Protein AF-A0A235FA80-F1 (afdb_monomer_lite)

pLDDT: mean 77.36, std 18.52, range [36.66, 93.94]

Organism: NCBI:txid2021314

Foldseek 3Di:
DPPPVVVVVVVVVVVVVVCVQLVVLVVCVVLLVLQLVLDDPVVNVQFPDSSSWDKDKDAAQDFDWAQAPVVRDTDTRHRFTWIWTWTDGPPFIKIWIARPVPRDTPHIDTPD

Sequence (112 aa):
MRKIQLIITLLIPVLILSYIWFGDSIIYSKEIKIAYDYVHPRSQKTIKNWKLAQVTSYTPTGDTEIKNNKTDKYVNVQGKELVIVSFKTHDEEITVFIDKNTNEVLGNGMKK

Structure (mmCIF, N/CA/C/O backbone):
data_AF-A0A235FA80-F1
#
_entry.id   AF-A0A235FA80-F1
#
loop_
_atom_site.group_PDB
_atom_site.id
_atom_site.type_symbol
_atom_site.label_atom_id
_atom_site.label_alt_id
_atom_site.label_comp_id
_atom_site.label_asym_id
_atom_site.label_entity_id
_atom_site.label_seq_id
_atom_site.pdbx_PDB_ins_code
_atom_site.Cartn_x
_atom_site.Cartn_y
_atom_site.Cartn_z
_atom_site.occupancy
_atom_site.B_iso_or_equiv
_atom_site.auth_seq_id
_atom_site.auth_comp_id
_atom_site.auth_asym_id
_atom_site.auth_atom_id
_atom_site.pdbx_PDB_model_num
ATOM 1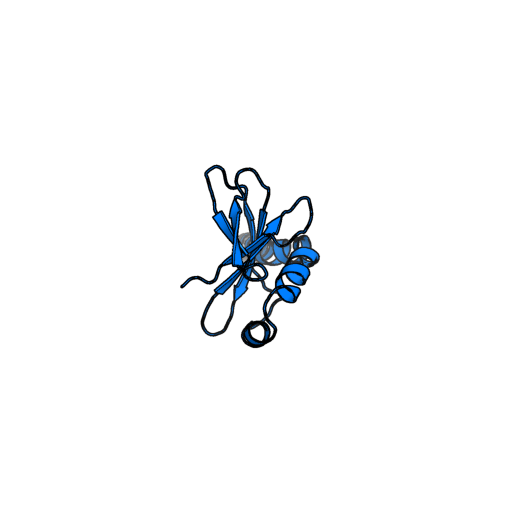 N N . MET A 1 1 ? 45.435 7.740 26.653 1.00 50.12 1 MET A N 1
ATOM 2 C CA . MET A 1 1 ? 44.362 6.827 26.189 1.00 50.12 1 MET A CA 1
ATOM 3 C C . MET A 1 1 ? 43.081 7.617 25.866 1.00 50.12 1 MET A C 1
ATOM 5 O O . MET A 1 1 ? 42.115 7.523 26.600 1.00 50.12 1 MET A O 1
ATOM 9 N N . ARG A 1 2 ? 43.067 8.454 24.811 1.00 51.75 2 ARG A N 1
ATOM 10 C CA . ARG A 1 2 ? 41.940 9.378 24.496 1.00 51.75 2 ARG A CA 1
ATOM 11 C C . ARG A 1 2 ? 41.275 9.158 23.126 1.00 51.75 2 ARG A C 1
ATOM 13 O O . ARG A 1 2 ? 40.323 9.849 22.799 1.00 51.75 2 ARG A O 1
ATOM 20 N N . LYS A 1 3 ? 41.763 8.210 22.315 1.00 47.69 3 LYS A N 1
ATOM 21 C CA . LYS A 1 3 ? 41.291 8.012 20.929 1.00 47.69 3 LYS A CA 1
ATOM 22 C C . LYS A 1 3 ? 40.163 6.976 20.7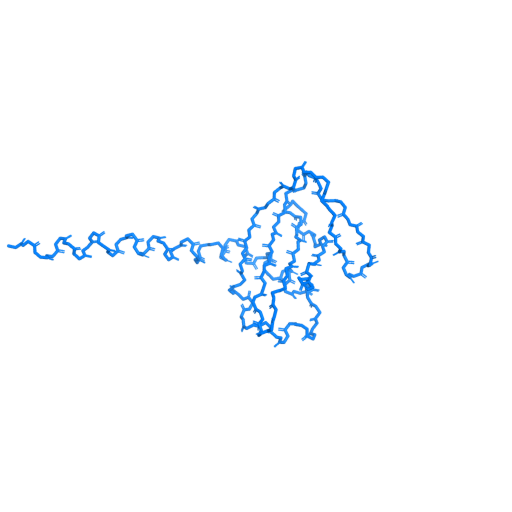82 1.00 47.69 3 LYS A C 1
ATOM 24 O O . LYS A 1 3 ? 39.449 7.009 19.793 1.00 47.69 3 LYS A O 1
ATOM 29 N N . ILE A 1 4 ? 39.970 6.095 21.769 1.00 51.34 4 ILE A N 1
ATOM 30 C CA . ILE A 1 4 ? 38.995 4.986 21.692 1.00 51.34 4 ILE A CA 1
ATOM 31 C C . ILE A 1 4 ? 37.572 5.448 22.059 1.00 51.34 4 ILE A C 1
ATOM 33 O O . ILE A 1 4 ? 36.602 4.976 21.476 1.00 51.34 4 ILE A O 1
ATOM 37 N N . GLN A 1 5 ? 37.432 6.441 22.946 1.00 44.88 5 GLN A N 1
ATOM 38 C CA . GLN A 1 5 ? 36.122 6.985 23.336 1.00 44.88 5 GLN A CA 1
ATOM 39 C C . GLN A 1 5 ? 35.397 7.734 22.209 1.00 44.88 5 GLN A C 1
ATOM 41 O O . GLN A 1 5 ? 34.175 7.803 22.239 1.00 44.88 5 GLN A O 1
ATOM 46 N N . LEU A 1 6 ? 36.123 8.264 21.219 1.00 46.22 6 LEU A N 1
ATOM 47 C CA . LEU A 1 6 ? 35.552 9.022 20.096 1.00 46.22 6 LEU A CA 1
ATOM 48 C C . LEU A 1 6 ? 34.938 8.123 19.009 1.00 46.22 6 LEU A C 1
ATOM 50 O O . LEU A 1 6 ? 34.041 8.551 18.293 1.00 46.22 6 LEU A O 1
ATOM 54 N N . ILE A 1 7 ? 35.394 6.872 18.895 1.00 50.50 7 ILE A N 1
ATOM 55 C CA . ILE A 1 7 ? 34.881 5.922 17.895 1.00 50.50 7 ILE A CA 1
ATOM 56 C C . ILE A 1 7 ? 33.552 5.310 18.367 1.00 50.50 7 ILE A C 1
ATOM 58 O O . ILE A 1 7 ? 32.636 5.120 17.572 1.00 50.50 7 ILE A O 1
ATOM 62 N N . ILE A 1 8 ? 33.408 5.066 19.672 1.00 50.41 8 ILE A N 1
ATOM 63 C CA . ILE A 1 8 ? 32.205 4.445 20.247 1.00 50.41 8 ILE A CA 1
ATOM 64 C C . ILE A 1 8 ? 31.013 5.420 20.248 1.00 50.41 8 ILE A C 1
ATOM 66 O O . ILE A 1 8 ? 29.891 5.014 19.958 1.00 50.41 8 ILE A O 1
ATOM 70 N N . THR A 1 9 ? 31.235 6.716 20.486 1.00 47.78 9 THR A N 1
ATOM 71 C CA . THR A 1 9 ? 30.164 7.734 20.486 1.00 47.78 9 THR A CA 1
ATOM 72 C C . THR A 1 9 ? 29.624 8.084 19.101 1.00 47.78 9 THR A C 1
ATOM 74 O O . THR A 1 9 ? 28.491 8.544 19.006 1.00 47.78 9 THR A O 1
ATOM 77 N N . LEU A 1 10 ? 30.382 7.836 18.029 1.00 49.09 10 LEU A N 1
ATOM 78 C CA . LEU A 1 10 ? 29.934 8.045 16.645 1.00 49.09 10 LEU A CA 1
ATOM 79 C C . LEU A 1 10 ? 29.226 6.820 16.044 1.00 49.09 10 LEU A C 1
ATOM 81 O O . LEU A 1 10 ? 28.392 6.977 15.159 1.00 49.09 10 LEU A O 1
ATOM 85 N N . LEU A 1 11 ? 29.509 5.611 16.537 1.00 44.78 11 LEU A N 1
ATOM 86 C CA . LEU A 1 11 ? 28.900 4.370 16.037 1.00 44.78 11 LEU A CA 1
ATOM 87 C C . LEU A 1 11 ? 27.480 4.128 16.567 1.00 44.78 11 LEU A C 1
ATOM 89 O O . LEU A 1 11 ? 26.629 3.621 15.838 1.00 44.78 11 LEU A O 1
ATOM 93 N N . ILE A 1 12 ? 27.205 4.521 17.812 1.00 49.97 12 ILE A N 1
ATOM 94 C CA . ILE A 1 12 ? 25.893 4.338 18.450 1.00 49.97 12 ILE A CA 1
ATOM 95 C C . ILE A 1 12 ? 24.764 5.099 17.720 1.00 49.97 12 ILE A C 1
ATOM 97 O O . ILE A 1 12 ? 23.752 4.468 17.415 1.00 49.97 12 ILE A O 1
ATOM 101 N N . PRO A 1 13 ? 24.893 6.392 17.350 1.00 44.88 13 PRO A N 1
ATOM 102 C CA . PRO A 1 13 ? 23.827 7.078 16.616 1.00 44.88 13 PRO A CA 1
ATOM 103 C C . PRO A 1 13 ? 23.638 6.541 15.188 1.00 44.88 13 PRO A C 1
ATOM 105 O O . PRO A 1 13 ? 22.511 6.512 14.702 1.00 44.88 13 PRO A O 1
ATOM 108 N N . VAL A 1 14 ? 24.694 6.045 14.532 1.00 48.59 14 VAL A N 1
ATOM 109 C CA . VAL A 1 14 ? 24.591 5.434 13.190 1.00 48.59 14 VAL A CA 1
ATOM 110 C C . VAL A 1 14 ? 23.840 4.096 13.236 1.00 48.59 14 VAL A C 1
ATOM 112 O O . VAL A 1 14 ? 23.060 3.798 12.332 1.00 48.59 14 VAL A O 1
ATOM 115 N N . LEU A 1 15 ? 24.011 3.316 14.308 1.00 43.72 15 LEU A N 1
ATOM 116 C CA . LEU A 1 15 ? 23.255 2.079 14.536 1.00 43.72 15 LEU A CA 1
ATOM 117 C C . LEU A 1 15 ? 21.790 2.335 14.924 1.00 43.72 15 LEU A C 1
ATOM 119 O O . LEU A 1 15 ? 20.922 1.552 14.554 1.00 43.72 15 LEU A O 1
ATOM 123 N N . ILE A 1 16 ? 21.491 3.437 15.618 1.00 45.50 16 ILE A N 1
ATOM 124 C CA . ILE A 1 16 ? 20.108 3.814 15.958 1.00 45.50 16 ILE A CA 1
ATOM 125 C C . ILE A 1 16 ? 19.358 4.320 14.714 1.00 45.50 16 ILE A C 1
ATOM 127 O O . ILE A 1 16 ? 18.199 3.961 14.514 1.00 45.50 16 ILE A O 1
ATOM 131 N N . LEU A 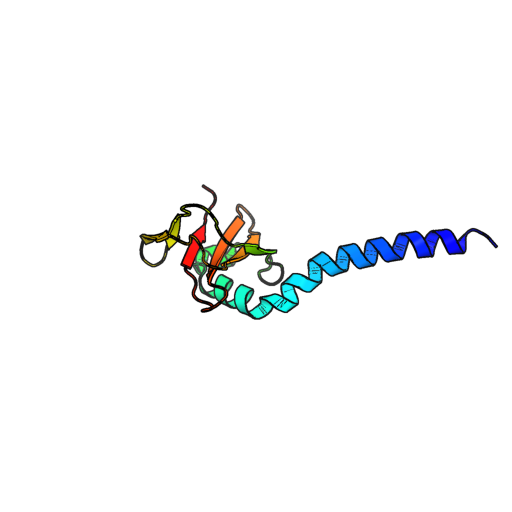1 17 ? 20.016 5.080 13.830 1.00 40.72 17 LEU A N 1
ATOM 132 C CA . LEU A 1 17 ? 19.405 5.538 12.574 1.00 40.72 17 LEU A CA 1
ATOM 133 C C . LEU A 1 17 ? 19.160 4.406 11.567 1.00 40.72 17 LEU A C 1
ATOM 135 O O . LEU A 1 17 ? 18.164 4.451 10.847 1.00 40.72 17 LEU A O 1
ATOM 139 N N . SER A 1 18 ? 20.011 3.376 11.522 1.00 40.38 18 SER A N 1
ATOM 140 C CA . SER A 1 18 ? 19.731 2.198 10.692 1.00 40.38 18 SER A CA 1
ATOM 141 C C . SER A 1 18 ? 18.607 1.336 11.274 1.00 40.38 18 SER A C 1
ATOM 143 O O . SER A 1 18 ? 17.850 0.742 10.510 1.00 40.38 18 SER A O 1
ATOM 145 N N . TYR A 1 19 ? 18.416 1.326 12.598 1.00 41.22 19 TYR A N 1
ATOM 146 C CA . TYR A 1 19 ? 17.329 0.577 13.233 1.00 41.22 19 TYR A CA 1
ATOM 147 C C . TYR A 1 19 ? 15.936 1.118 12.884 1.00 41.22 19 TYR A C 1
ATOM 149 O O . TYR A 1 19 ? 15.008 0.334 12.700 1.00 41.22 19 TYR A O 1
ATOM 157 N N . ILE A 1 20 ? 15.793 2.437 12.720 1.00 44.31 20 ILE A N 1
ATOM 158 C CA . ILE A 1 20 ? 14.510 3.061 12.351 1.00 44.31 20 ILE A CA 1
ATOM 159 C C . ILE A 1 20 ? 14.091 2.648 10.930 1.00 44.31 20 ILE A C 1
ATOM 161 O O . ILE A 1 20 ? 12.914 2.448 10.668 1.00 44.31 20 ILE A O 1
ATOM 165 N N . TRP A 1 21 ? 15.045 2.419 10.022 1.00 36.66 21 TRP A N 1
ATOM 166 C CA . TRP A 1 21 ? 14.733 2.016 8.645 1.00 36.66 21 TRP A CA 1
ATOM 167 C C . TRP A 1 21 ? 14.401 0.524 8.481 1.00 36.66 21 TRP A C 1
ATOM 169 O O . TRP A 1 21 ? 13.719 0.155 7.527 1.00 36.66 21 TRP A O 1
ATOM 179 N N . PHE A 1 22 ? 14.869 -0.339 9.390 1.00 41.62 22 PHE A N 1
ATOM 180 C CA . PHE A 1 22 ? 14.583 -1.782 9.356 1.00 41.62 22 PHE A CA 1
ATOM 181 C C . PHE A 1 22 ? 13.434 -2.206 10.285 1.00 41.62 22 PHE A C 1
ATOM 183 O O . PHE A 1 22 ? 12.782 -3.211 10.005 1.00 41.62 22 PHE A O 1
ATOM 190 N N . GLY A 1 23 ? 13.171 -1.467 11.368 1.00 47.00 23 GLY A N 1
ATOM 191 C CA . GLY A 1 23 ? 12.127 -1.804 12.342 1.00 47.00 23 GLY A CA 1
ATOM 192 C C . GLY A 1 23 ? 10.714 -1.729 11.764 1.00 47.00 23 GLY A C 1
ATOM 193 O O . GLY A 1 23 ? 9.898 -2.616 12.020 1.00 47.00 23 GLY A O 1
ATOM 194 N N . ASP A 1 24 ? 10.453 -0.733 10.917 1.00 49.69 24 ASP A N 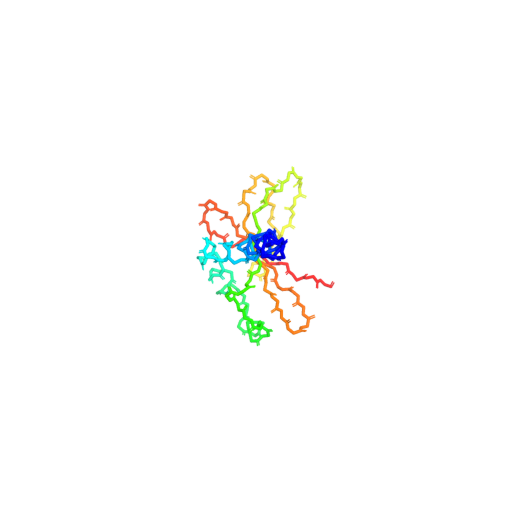1
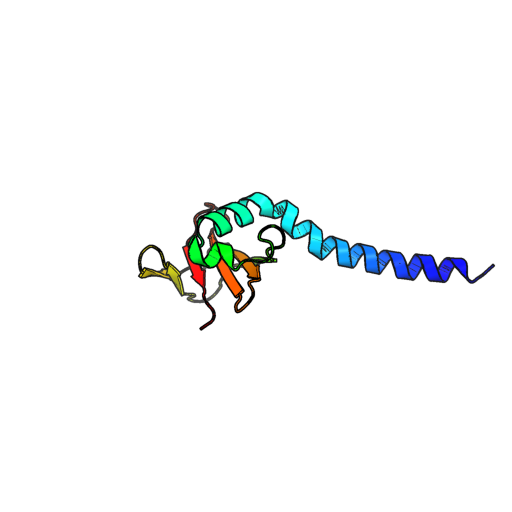ATOM 195 C CA . ASP A 1 24 ? 9.120 -0.519 10.352 1.00 49.69 24 ASP A CA 1
ATOM 196 C C . ASP A 1 24 ? 8.693 -1.666 9.417 1.00 49.69 24 ASP A C 1
ATOM 198 O O . ASP A 1 24 ? 7.542 -2.098 9.457 1.00 49.69 24 ASP A O 1
ATOM 202 N N . SER A 1 25 ? 9.607 -2.261 8.637 1.00 53.97 25 SER A N 1
ATOM 203 C CA . SER A 1 25 ? 9.220 -3.344 7.713 1.00 53.97 25 SER A CA 1
ATOM 204 C C . SER A 1 25 ? 8.848 -4.653 8.420 1.00 53.97 25 SER A C 1
ATOM 206 O O . SER A 1 25 ? 8.035 -5.422 7.903 1.00 53.97 25 SER A O 1
ATOM 208 N N . ILE A 1 26 ? 9.400 -4.908 9.614 1.00 60.91 26 ILE A N 1
ATOM 209 C CA . ILE A 1 26 ? 9.069 -6.098 10.412 1.00 60.91 26 ILE A CA 1
ATOM 210 C C . ILE A 1 26 ? 7.661 -5.961 10.995 1.00 60.91 26 ILE A C 1
ATOM 212 O O . ILE A 1 26 ? 6.866 -6.901 10.903 1.00 60.91 26 ILE A O 1
ATOM 216 N N . ILE A 1 27 ? 7.346 -4.785 11.550 1.00 73.19 27 ILE A N 1
ATOM 217 C CA . ILE A 1 27 ? 6.037 -4.489 12.147 1.00 73.19 27 ILE A CA 1
ATOM 218 C C . ILE A 1 27 ? 4.932 -4.613 11.089 1.00 73.19 27 ILE A C 1
ATOM 220 O O . ILE A 1 27 ? 3.896 -5.211 11.368 1.00 73.19 27 ILE A O 1
ATOM 224 N N . TYR A 1 28 ? 5.190 -4.145 9.863 1.00 78.94 28 TYR A N 1
ATOM 225 C CA . TYR A 1 28 ? 4.206 -4.105 8.776 1.00 78.94 28 TYR A CA 1
ATOM 226 C C . TYR A 1 28 ? 4.317 -5.246 7.752 1.00 78.94 28 TYR A C 1
ATOM 228 O O . TYR A 1 28 ? 3.863 -5.134 6.610 1.00 78.94 28 TYR A O 1
ATOM 236 N N . SER A 1 29 ? 4.929 -6.373 8.124 1.00 85.50 29 SER A N 1
ATOM 237 C CA . SER A 1 29 ? 5.128 -7.505 7.203 1.00 85.50 29 SER A CA 1
ATOM 238 C C . SER A 1 29 ? 3.820 -8.044 6.599 1.00 85.50 29 SER A C 1
ATOM 240 O O . SER A 1 29 ? 3.802 -8.507 5.452 1.00 85.50 29 SER A O 1
ATOM 242 N N . LYS A 1 30 ? 2.710 -7.945 7.341 1.00 91.31 30 LYS A N 1
ATOM 243 C CA . LYS A 1 30 ? 1.371 -8.346 6.899 1.00 91.31 30 LYS A CA 1
ATOM 244 C C . LYS A 1 30 ? 0.822 -7.390 5.838 1.00 91.31 30 LYS A C 1
ATOM 246 O O . LYS A 1 30 ? 0.376 -7.839 4.785 1.00 91.31 30 LYS A O 1
ATOM 251 N N . GLU A 1 31 ? 0.879 -6.090 6.092 1.00 92.50 31 GLU A N 1
ATOM 252 C CA . GLU A 1 31 ? 0.385 -5.023 5.221 1.00 92.50 31 GLU A CA 1
ATOM 253 C C . GLU A 1 31 ? 1.192 -4.966 3.927 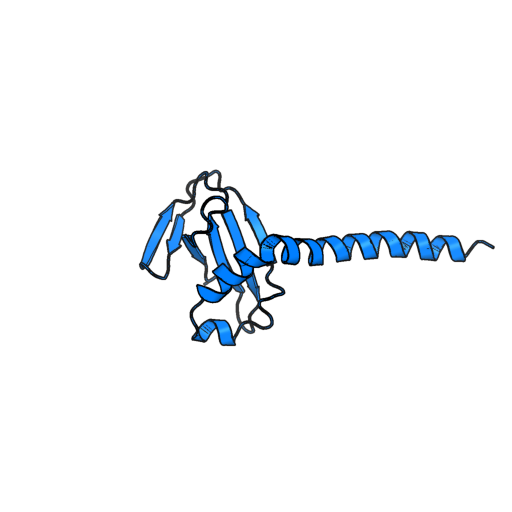1.00 92.50 31 GLU A C 1
ATOM 255 O O . GLU A 1 31 ? 0.617 -4.850 2.847 1.00 92.50 31 GLU A O 1
ATOM 260 N N . ILE A 1 32 ? 2.511 -5.157 4.016 1.00 92.31 32 ILE A N 1
ATOM 261 C CA . ILE A 1 32 ? 3.389 -5.277 2.851 1.00 92.31 32 ILE A CA 1
ATOM 262 C C . ILE A 1 32 ? 2.935 -6.434 1.948 1.00 92.31 32 ILE A C 1
ATOM 264 O O . ILE A 1 32 ? 2.858 -6.271 0.729 1.00 92.31 32 ILE A O 1
ATOM 268 N N . LYS A 1 33 ? 2.610 -7.599 2.526 1.00 93.00 33 LYS A N 1
ATOM 269 C CA . LYS A 1 33 ? 2.125 -8.751 1.754 1.00 93.00 33 LYS A CA 1
ATOM 270 C C . LYS A 1 33 ? 0.766 -8.465 1.108 1.00 93.00 33 LYS A C 1
ATOM 272 O O . LYS A 1 33 ? 0.606 -8.703 -0.084 1.00 93.00 33 LYS A O 1
ATOM 277 N N . ILE A 1 34 ? -0.178 -7.909 1.870 1.00 93.44 34 ILE A N 1
ATOM 278 C CA . ILE A 1 34 ? -1.509 -7.522 1.373 1.00 93.44 34 ILE A CA 1
ATOM 279 C C . ILE A 1 34 ? -1.387 -6.541 0.200 1.00 93.44 34 ILE A C 1
ATOM 281 O O . ILE A 1 34 ? -2.039 -6.714 -0.831 1.00 93.44 34 ILE A O 1
ATOM 285 N N . ALA A 1 35 ? -0.527 -5.532 0.337 1.00 93.19 35 ALA A N 1
ATOM 286 C CA . ALA A 1 35 ? -0.271 -4.560 -0.711 1.00 93.19 35 ALA A CA 1
ATOM 287 C C . ALA A 1 35 ? 0.332 -5.219 -1.956 1.00 93.19 35 ALA A C 1
ATOM 289 O O . ALA A 1 35 ? -0.132 -4.958 -3.063 1.00 93.19 35 ALA A O 1
ATOM 290 N N . TYR A 1 36 ? 1.322 -6.100 -1.789 1.00 92.56 36 TYR A N 1
ATOM 291 C CA . TYR A 1 36 ? 1.960 -6.792 -2.908 1.00 92.56 36 TYR A CA 1
ATOM 292 C C . TYR A 1 36 ? 0.952 -7.649 -3.683 1.00 92.56 36 TYR A C 1
ATOM 294 O O . TYR A 1 36 ? 0.876 -7.536 -4.906 1.00 92.56 36 TYR A O 1
ATOM 302 N N . ASP A 1 37 ? 0.115 -8.415 -2.978 1.00 92.50 37 ASP A N 1
ATOM 303 C CA . ASP A 1 37 ? -0.922 -9.271 -3.568 1.00 92.50 37 ASP A CA 1
ATOM 304 C C . ASP A 1 37 ? -2.023 -8.462 -4.288 1.00 92.50 37 ASP A C 1
ATOM 306 O O . ASP A 1 37 ? -2.681 -8.967 -5.201 1.00 92.50 37 ASP A O 1
ATOM 310 N N . TYR A 1 38 ? -2.226 -7.193 -3.914 1.00 90.62 38 TYR A N 1
ATOM 311 C CA . TYR A 1 38 ? -3.150 -6.286 -4.600 1.00 90.62 38 TYR A CA 1
ATOM 312 C C . TYR A 1 38 ? -2.581 -5.715 -5.907 1.00 90.62 38 TYR A C 1
ATOM 314 O O . TYR A 1 38 ? -3.346 -5.443 -6.836 1.00 90.62 38 TYR A O 1
ATOM 322 N N . VAL A 1 39 ? -1.261 -5.518 -5.995 1.00 89.50 39 VAL A N 1
ATOM 323 C CA . VAL A 1 39 ? -0.606 -4.971 -7.193 1.00 89.50 39 VAL A CA 1
ATOM 324 C C . VAL A 1 39 ? -0.769 -5.931 -8.373 1.00 89.50 39 VAL A C 1
ATOM 326 O O . VAL A 1 39 ? -0.611 -7.141 -8.244 1.00 89.50 39 VAL A O 1
ATOM 329 N N . HIS A 1 40 ? -1.054 -5.387 -9.559 1.00 87.81 40 HIS A N 1
ATOM 330 C CA . HIS A 1 40 ? -1.231 -6.194 -10.764 1.00 87.81 40 HIS A CA 1
ATOM 331 C C . HIS A 1 40 ? 0.031 -7.034 -11.069 1.00 87.81 40 HIS A C 1
ATOM 333 O O . HIS A 1 40 ? 1.137 -6.482 -11.032 1.00 87.81 40 HIS A O 1
ATOM 339 N N . PRO A 1 41 ? -0.084 -8.320 -11.471 1.00 89.44 41 PRO A N 1
ATOM 340 C CA . PRO A 1 41 ? 1.073 -9.205 -11.676 1.00 89.44 41 PRO A CA 1
ATOM 341 C C . PRO A 1 41 ? 2.132 -8.662 -12.641 1.00 89.44 41 PRO A C 1
ATOM 343 O O . PRO A 1 41 ? 3.322 -8.937 -12.504 1.00 89.44 41 PRO A O 1
ATOM 346 N N . ARG A 1 42 ? 1.715 -7.862 -13.631 1.00 88.44 42 ARG A N 1
ATOM 347 C CA . ARG A 1 42 ? 2.642 -7.181 -14.548 1.00 88.44 42 ARG A CA 1
ATOM 348 C C . ARG A 1 42 ? 3.532 -6.165 -13.824 1.00 88.44 42 ARG A C 1
ATOM 350 O O . ARG A 1 42 ? 4.729 -6.145 -14.082 1.00 88.44 42 ARG A O 1
ATOM 357 N N . SER A 1 43 ? 2.959 -5.363 -12.932 1.00 88.31 43 SER A N 1
ATOM 358 C CA . SER A 1 43 ? 3.677 -4.341 -12.164 1.00 88.31 43 SER A CA 1
ATOM 359 C C . SER A 1 43 ? 4.482 -4.952 -11.018 1.00 88.31 43 SER A C 1
ATOM 361 O O . SER A 1 43 ? 5.541 -4.449 -10.680 1.00 88.31 43 SER A O 1
ATOM 363 N N . GLN A 1 44 ? 4.058 -6.095 -10.468 1.00 90.31 44 GLN A N 1
ATOM 364 C CA . GLN A 1 44 ? 4.857 -6.819 -9.472 1.00 90.31 44 GLN A CA 1
ATOM 365 C C . GLN A 1 44 ? 6.258 -7.176 -9.990 1.00 90.31 44 GLN A C 1
ATOM 367 O O . GLN A 1 44 ? 7.231 -7.093 -9.247 1.00 90.31 44 GLN A O 1
ATOM 372 N N . LYS A 1 45 ? 6.383 -7.513 -11.282 1.00 90.25 45 LYS A N 1
ATOM 373 C CA . LYS A 1 45 ? 7.670 -7.855 -11.912 1.00 90.25 45 LYS A CA 1
ATOM 374 C C . LYS A 1 45 ? 8.661 -6.691 -11.964 1.00 90.25 45 LYS A C 1
ATOM 376 O O . LYS A 1 45 ? 9.849 -6.938 -12.137 1.00 90.25 45 LYS A O 1
ATOM 381 N N . THR A 1 46 ? 8.192 -5.448 -11.854 1.00 91.25 46 THR A N 1
ATOM 382 C CA . THR A 1 46 ? 9.063 -4.265 -11.866 1.00 91.25 46 THR A CA 1
ATOM 383 C C . THR A 1 46 ? 9.514 -3.867 -10.461 1.00 91.25 46 THR A C 1
ATOM 385 O O . THR A 1 46 ? 10.430 -3.055 -10.323 1.00 91.25 46 THR A O 1
ATOM 388 N N . ILE A 1 47 ? 8.916 -4.447 -9.411 1.00 90.75 47 ILE A N 1
ATOM 389 C CA . ILE A 1 47 ? 9.285 -4.199 -8.016 1.00 90.75 47 ILE A CA 1
ATOM 390 C C . ILE A 1 47 ? 10.643 -4.846 -7.734 1.00 90.75 47 ILE A C 1
ATOM 392 O O . ILE A 1 47 ? 10.804 -6.059 -7.840 1.00 90.75 47 ILE A O 1
ATOM 396 N N . LYS A 1 48 ? 11.615 -4.034 -7.304 1.00 88.31 48 LYS A N 1
ATOM 397 C CA . LYS A 1 48 ? 12.991 -4.494 -7.052 1.00 88.31 48 LYS A CA 1
ATOM 398 C C . LYS A 1 48 ? 13.066 -5.486 -5.891 1.00 88.31 48 LYS A C 1
ATOM 400 O O . LYS A 1 48 ? 13.660 -6.551 -6.007 1.00 88.31 48 LYS A O 1
ATOM 405 N N . ASN A 1 49 ? 12.481 -5.115 -4.752 1.00 89.38 49 ASN A N 1
ATOM 406 C CA . ASN A 1 49 ? 12.358 -5.975 -3.579 1.00 89.38 49 ASN A CA 1
ATOM 407 C C . ASN A 1 49 ? 11.158 -5.529 -2.743 1.00 89.38 49 ASN A C 1
ATOM 409 O O . ASN A 1 49 ? 11.210 -4.506 -2.061 1.00 89.38 49 ASN A O 1
ATOM 413 N N . TRP A 1 50 ? 10.084 -6.312 -2.780 1.00 88.69 50 TRP A N 1
ATOM 414 C CA . TRP A 1 50 ? 8.839 -5.976 -2.094 1.00 88.69 50 TRP A CA 1
ATOM 415 C C . TRP A 1 50 ? 8.965 -5.998 -0.564 1.00 88.69 50 TRP A C 1
ATOM 417 O O . TRP A 1 50 ? 8.246 -5.273 0.111 1.00 88.69 50 TRP A O 1
ATOM 427 N N . LYS A 1 51 ? 9.910 -6.768 -0.003 1.00 87.75 51 LYS A N 1
ATOM 428 C CA . LYS A 1 51 ? 10.142 -6.839 1.453 1.00 87.75 51 LYS A CA 1
ATOM 429 C C . LYS A 1 51 ? 10.794 -5.578 2.022 1.00 87.75 51 LYS A C 1
ATOM 431 O O . LYS A 1 51 ? 10.834 -5.406 3.233 1.00 87.75 51 LYS A O 1
ATOM 436 N N . LEU A 1 52 ? 11.328 -4.724 1.150 1.00 85.75 52 LEU A N 1
ATOM 437 C CA . LEU A 1 52 ? 11.902 -3.424 1.496 1.00 85.75 52 LEU A CA 1
ATOM 438 C C . LEU A 1 52 ? 10.950 -2.280 1.118 1.00 85.75 52 LEU A C 1
ATOM 440 O O . LEU A 1 52 ? 11.402 -1.166 0.849 1.00 85.75 52 LEU A O 1
ATOM 444 N N . ALA A 1 53 ? 9.647 -2.567 1.040 1.00 89.19 53 ALA A N 1
ATOM 445 C CA . ALA A 1 53 ? 8.633 -1.536 0.894 1.00 89.19 53 ALA A CA 1
ATOM 446 C C . ALA A 1 53 ? 8.752 -0.509 2.024 1.00 89.19 53 ALA A C 1
ATOM 448 O O . ALA A 1 53 ? 9.022 -0.853 3.176 1.00 89.19 53 ALA A O 1
ATOM 449 N N . GLN A 1 54 ? 8.524 0.751 1.675 1.00 89.56 54 GLN A N 1
ATOM 450 C CA . GLN A 1 54 ? 8.382 1.811 2.662 1.00 89.56 54 GLN A CA 1
ATOM 451 C C . GLN A 1 54 ? 6.956 1.779 3.189 1.00 89.56 54 GLN A C 1
ATOM 453 O O . GLN A 1 54 ? 6.016 1.675 2.399 1.00 89.56 54 GLN A O 1
ATOM 458 N N . VAL A 1 55 ? 6.802 1.847 4.507 1.00 89.25 55 VAL A N 1
ATOM 459 C CA . VAL A 1 55 ? 5.491 1.797 5.146 1.00 89.25 55 VAL A CA 1
ATOM 460 C C . VAL A 1 55 ? 5.322 2.996 6.060 1.00 89.25 55 VAL A C 1
ATOM 462 O O . VAL A 1 55 ? 6.177 3.256 6.901 1.00 89.25 55 VAL A O 1
ATOM 465 N N . THR A 1 56 ? 4.208 3.706 5.902 1.00 88.94 56 THR A N 1
ATOM 466 C CA . THR A 1 56 ? 3.884 4.891 6.701 1.00 88.94 56 THR A CA 1
ATOM 467 C C . THR A 1 56 ? 2.436 4.820 7.158 1.00 88.94 56 THR A C 1
ATOM 469 O O . THR A 1 56 ? 1.550 4.515 6.363 1.00 88.94 56 THR A O 1
ATOM 472 N N . SER A 1 57 ? 2.167 5.144 8.420 1.00 86.81 57 SER A N 1
ATOM 473 C CA . SER A 1 57 ? 0.799 5.335 8.906 1.00 86.81 57 SER A CA 1
ATOM 474 C C . SER A 1 57 ? 0.358 6.788 8.737 1.00 86.81 57 SER A C 1
ATOM 476 O O . SER A 1 57 ? 1.098 7.700 9.110 1.00 86.81 57 SER A O 1
ATOM 478 N N . TYR A 1 58 ? -0.846 7.012 8.225 1.00 84.75 58 TYR A N 1
ATOM 479 C CA . TYR A 1 58 ? -1.388 8.346 7.980 1.00 84.75 58 TYR A CA 1
ATOM 480 C C . TYR A 1 58 ? -2.896 8.379 8.226 1.00 84.75 58 TYR A C 1
ATOM 482 O O . TYR A 1 58 ? -3.607 7.474 7.804 1.00 84.75 58 TYR A O 1
ATOM 490 N N . THR A 1 59 ? -3.387 9.444 8.858 1.00 88.56 59 THR A N 1
ATOM 491 C CA . THR A 1 59 ? -4.824 9.697 9.018 1.00 88.56 59 THR A CA 1
ATOM 492 C C . THR A 1 59 ? -5.173 10.980 8.266 1.00 88.56 59 THR A C 1
ATOM 494 O O . THR A 1 59 ? -4.772 12.062 8.709 1.00 88.56 59 THR A O 1
ATOM 497 N N . PRO A 1 60 ? -5.887 10.899 7.130 1.00 85.31 60 PRO A N 1
ATOM 498 C CA . PRO A 1 60 ? -6.277 12.075 6.366 1.00 85.31 60 PRO A CA 1
ATOM 499 C C . PRO A 1 60 ? -7.288 12.915 7.145 1.00 85.31 60 PRO A C 1
ATOM 501 O O . PRO A 1 60 ? -8.327 12.413 7.578 1.00 85.31 60 PRO A O 1
ATOM 504 N N . THR A 1 61 ? -6.990 14.200 7.330 1.00 82.56 61 THR A N 1
ATOM 505 C CA . THR A 1 61 ? -7.847 15.134 8.078 1.00 82.56 61 THR A CA 1
ATOM 506 C C . THR A 1 61 ? -8.829 15.897 7.185 1.00 82.56 61 THR A C 1
ATOM 508 O O . THR A 1 61 ? -9.895 16.296 7.652 1.00 82.56 61 THR A O 1
ATOM 511 N N . GLY A 1 62 ? -8.501 16.074 5.903 1.00 79.69 62 GLY A N 1
ATOM 512 C CA . GLY A 1 62 ? -9.371 16.685 4.893 1.00 79.69 62 GLY A CA 1
ATOM 513 C C . GLY A 1 62 ? -9.971 15.662 3.931 1.00 79.69 62 GLY A C 1
ATOM 514 O O . GLY A 1 62 ? -9.565 14.496 3.931 1.00 79.69 62 GLY A O 1
ATOM 515 N N . ASP A 1 63 ? -10.903 16.120 3.093 1.00 81.88 63 ASP A N 1
ATOM 516 C CA . ASP A 1 63 ? -11.470 15.325 2.001 1.00 81.88 63 ASP A CA 1
ATOM 517 C C . ASP A 1 63 ? -10.345 14.788 1.115 1.00 81.88 63 ASP A C 1
ATOM 519 O O . ASP A 1 63 ? -9.670 15.525 0.396 1.00 81.88 63 ASP A O 1
ATOM 523 N N . THR A 1 64 ? -10.101 13.486 1.235 1.00 84.25 64 THR A N 1
ATOM 524 C CA . THR A 1 64 ? -9.016 12.793 0.548 1.00 84.25 64 THR A CA 1
ATOM 525 C C . THR A 1 64 ? -9.637 11.643 -0.208 1.00 84.25 64 THR A C 1
ATOM 527 O O . THR A 1 64 ? -10.142 10.700 0.397 1.00 84.25 64 THR A O 1
ATOM 530 N N . GLU A 1 65 ? -9.605 11.718 -1.532 1.00 87.50 65 GLU A N 1
ATOM 531 C CA . GLU A 1 65 ? -10.136 10.672 -2.393 1.00 87.50 65 GLU A CA 1
ATOM 532 C C . GLU A 1 65 ? -9.004 9.841 -2.984 1.00 87.50 65 GLU A C 1
ATOM 534 O O . GLU A 1 65 ? -8.039 10.360 -3.549 1.00 87.50 65 GLU A O 1
ATOM 539 N N . ILE A 1 66 ? -9.136 8.523 -2.870 1.00 86.69 66 ILE A N 1
ATOM 540 C CA . ILE A 1 66 ? -8.183 7.561 -3.414 1.00 86.69 66 ILE A CA 1
ATOM 541 C C . ILE A 1 66 ? -8.885 6.742 -4.483 1.00 86.69 66 ILE A C 1
ATOM 543 O O . ILE A 1 66 ? -10.007 6.271 -4.294 1.00 86.69 66 ILE A O 1
ATOM 547 N N . LYS A 1 67 ? -8.208 6.547 -5.615 1.00 85.25 67 LYS A N 1
ATOM 548 C CA . LYS A 1 67 ? -8.714 5.700 -6.687 1.00 85.25 67 LYS A CA 1
ATOM 549 C C . LYS A 1 67 ? -8.503 4.221 -6.352 1.00 85.25 67 LYS A C 1
ATOM 551 O O . LYS A 1 67 ? -7.377 3.766 -6.142 1.00 85.25 67 LYS A O 1
ATOM 556 N N . ASN A 1 68 ? -9.586 3.454 -6.363 1.00 85.44 68 ASN A N 1
ATOM 557 C CA . ASN A 1 68 ? -9.545 2.002 -6.303 1.00 85.44 68 ASN A CA 1
ATOM 558 C C . ASN A 1 68 ? -9.461 1.436 -7.722 1.00 85.44 68 ASN A C 1
ATOM 560 O O . ASN A 1 68 ? -10.466 1.359 -8.428 1.00 85.44 68 ASN A O 1
ATOM 564 N N . ASN A 1 69 ? -8.274 1.007 -8.151 1.00 78.44 69 ASN A N 1
ATOM 565 C CA . ASN A 1 69 ? -8.090 0.520 -9.521 1.00 78.44 69 ASN A CA 1
ATOM 566 C C . ASN A 1 69 ? -8.772 -0.832 -9.804 1.00 78.44 69 ASN A C 1
ATOM 568 O O . ASN A 1 69 ? -8.895 -1.195 -10.970 1.00 78.44 69 ASN A O 1
ATOM 572 N N . LYS A 1 70 ? -9.250 -1.573 -8.788 1.00 78.12 70 LYS A N 1
ATOM 573 C CA . LYS A 1 70 ? -10.055 -2.789 -9.020 1.00 78.12 70 LYS A CA 1
ATOM 574 C C . LYS A 1 70 ? -11.491 -2.474 -9.426 1.00 78.12 70 LYS A C 1
ATOM 576 O O . LYS A 1 70 ? -12.072 -3.215 -10.209 1.00 78.12 70 LYS A O 1
ATOM 581 N N . THR A 1 71 ? -12.073 -1.418 -8.860 1.00 84.12 71 THR A N 1
ATOM 582 C CA . THR A 1 71 ? -13.483 -1.050 -9.073 1.00 84.12 71 THR A CA 1
ATOM 583 C C . THR A 1 71 ? -13.661 0.200 -9.931 1.00 84.12 71 THR A C 1
ATOM 585 O O . THR A 1 71 ? -14.792 0.524 -10.280 1.00 84.12 71 THR A O 1
ATOM 588 N N . ASP A 1 72 ? -12.564 0.890 -10.257 1.00 83.19 72 ASP A N 1
ATOM 589 C CA . ASP A 1 72 ? -12.514 2.177 -10.962 1.00 83.19 72 ASP A CA 1
ATOM 590 C C . ASP A 1 72 ? -13.326 3.291 -10.270 1.00 83.19 72 ASP A C 1
ATOM 592 O O . ASP A 1 72 ? -13.830 4.214 -10.903 1.00 83.19 72 ASP A O 1
ATOM 596 N N . LYS A 1 73 ? -13.456 3.207 -8.938 1.00 86.19 73 LYS A N 1
ATOM 597 C CA . LYS A 1 73 ? -14.177 4.182 -8.105 1.00 86.19 73 LYS A CA 1
ATOM 598 C C . LYS A 1 73 ? -13.227 4.972 -7.215 1.00 86.19 73 LYS A C 1
ATOM 600 O O . LYS A 1 73 ? -12.199 4.455 -6.778 1.00 86.19 73 LYS A O 1
ATOM 605 N N . TYR A 1 74 ? -13.611 6.205 -6.909 1.00 87.12 74 TYR A N 1
ATOM 606 C CA . TYR A 1 74 ? -12.969 7.016 -5.880 1.00 87.12 74 TYR A CA 1
ATOM 607 C C . TYR A 1 74 ? -13.586 6.698 -4.517 1.00 87.12 74 TYR A C 1
ATOM 609 O O . TYR A 1 74 ? -14.802 6.547 -4.394 1.00 87.12 74 TYR A O 1
ATOM 617 N N . VAL A 1 75 ? -12.733 6.552 -3.508 1.00 87.88 75 VAL A N 1
ATOM 618 C CA . VAL A 1 75 ? -13.117 6.272 -2.124 1.00 87.88 75 VAL A CA 1
ATOM 619 C C . VAL A 1 75 ? -12.617 7.421 -1.261 1.00 87.88 75 VAL A C 1
ATOM 621 O O . VAL A 1 75 ? -11.417 7.699 -1.257 1.00 87.88 75 VAL A O 1
ATOM 624 N N . ASN A 1 76 ? -13.524 8.076 -0.532 1.00 87.94 76 ASN A N 1
ATOM 625 C CA . ASN A 1 76 ? -13.138 9.066 0.468 1.00 87.94 76 ASN A CA 1
ATOM 626 C C . ASN A 1 76 ? -12.567 8.340 1.694 1.00 87.94 76 ASN A C 1
ATOM 628 O O . ASN A 1 76 ? -13.191 7.430 2.247 1.00 87.94 76 ASN A O 1
ATOM 632 N N . VAL A 1 77 ? -11.360 8.730 2.089 1.00 87.44 77 VAL A N 1
ATOM 633 C CA . VAL A 1 77 ? -10.621 8.142 3.207 1.00 87.44 77 VAL A CA 1
ATOM 634 C C . VAL A 1 77 ? -10.440 9.096 4.387 1.00 87.44 77 VAL A C 1
ATOM 636 O O . VAL A 1 77 ? -9.655 8.815 5.292 1.00 87.44 77 VAL A O 1
ATOM 639 N N . GLN A 1 78 ? -11.171 10.210 4.409 1.00 88.06 78 GLN A N 1
ATOM 640 C CA . GLN A 1 78 ? -11.168 11.148 5.525 1.00 88.06 78 GLN A CA 1
ATOM 641 C C . GLN A 1 78 ? -11.461 10.434 6.854 1.00 88.06 78 GLN A C 1
ATOM 643 O O . GLN A 1 78 ? -12.405 9.653 6.976 1.00 88.06 78 GLN A O 1
ATOM 648 N N . GLY A 1 79 ? -10.626 10.699 7.860 1.00 84.88 79 GLY A N 1
ATOM 649 C CA . GLY A 1 79 ? -10.772 10.149 9.207 1.00 84.88 79 GLY A CA 1
ATOM 650 C C . GLY A 1 79 ? -10.440 8.660 9.348 1.00 84.88 79 GLY A C 1
ATOM 651 O O . GLY A 1 79 ? -10.514 8.139 10.460 1.00 84.88 79 GLY A O 1
ATOM 652 N N . LYS A 1 80 ? -10.050 7.963 8.272 1.00 88.44 80 LYS A N 1
ATOM 653 C CA . LYS A 1 80 ? -9.581 6.572 8.348 1.00 88.44 80 LYS A CA 1
ATOM 654 C C . LYS A 1 80 ? -8.102 6.527 8.717 1.00 88.44 80 LYS A C 1
ATOM 656 O O . LYS A 1 80 ? -7.296 7.248 8.139 1.00 88.44 80 LYS A O 1
ATOM 661 N N . GLU A 1 81 ? -7.730 5.646 9.641 1.00 91.19 81 GLU A N 1
ATOM 662 C CA . GLU A 1 81 ? -6.320 5.315 9.855 1.00 91.19 81 GLU A CA 1
ATOM 663 C C . GLU A 1 81 ? -5.828 4.459 8.689 1.00 91.19 81 GLU A C 1
ATOM 665 O O . GLU A 1 81 ? -6.313 3.346 8.479 1.00 91.19 81 GLU A O 1
ATOM 670 N N . LEU A 1 82 ? -4.866 4.972 7.929 1.00 91.00 82 LEU A N 1
ATOM 671 C CA . LEU A 1 82 ? -4.314 4.297 6.764 1.00 91.00 82 LEU A CA 1
ATOM 672 C C . LEU A 1 82 ? -2.895 3.816 7.031 1.00 91.00 82 LEU A C 1
ATOM 674 O O . LEU A 1 82 ? -2.096 4.501 7.669 1.00 91.00 82 LEU A O 1
ATOM 678 N N . VAL A 1 83 ? -2.568 2.664 6.463 1.00 92.38 83 VAL A N 1
ATOM 679 C CA . VAL A 1 83 ? -1.203 2.212 6.225 1.00 92.38 83 VAL A CA 1
ATOM 680 C C . VAL A 1 83 ? -0.924 2.365 4.736 1.00 92.38 83 VAL A C 1
ATOM 682 O O . VAL A 1 83 ? -1.614 1.799 3.887 1.00 92.38 83 VAL A O 1
ATOM 685 N N . ILE A 1 84 ? 0.083 3.167 4.421 1.00 91.25 84 ILE A N 1
ATOM 686 C CA . ILE A 1 84 ? 0.543 3.446 3.068 1.00 91.25 84 ILE A CA 1
ATOM 687 C C . ILE A 1 84 ? 1.772 2.583 2.821 1.00 91.25 84 ILE A C 1
ATOM 689 O O . ILE A 1 84 ? 2.776 2.741 3.512 1.00 91.25 84 ILE A O 1
ATOM 693 N N . VAL A 1 85 ? 1.696 1.687 1.840 1.00 92.12 85 VAL A N 1
ATOM 694 C CA . VAL A 1 85 ? 2.805 0.819 1.433 1.00 92.12 85 VAL A CA 1
ATOM 695 C C . VAL A 1 85 ? 3.306 1.259 0.062 1.00 92.12 85 VAL A C 1
ATOM 697 O O . VAL A 1 85 ? 2.578 1.160 -0.925 1.00 92.12 85 VAL A O 1
ATOM 700 N N . SER A 1 86 ? 4.555 1.713 -0.008 1.00 92.38 86 SER A N 1
ATOM 701 C CA . SER A 1 86 ? 5.216 2.137 -1.244 1.00 92.38 86 SER A CA 1
ATOM 702 C C . SER A 1 86 ? 6.279 1.130 -1.687 1.00 92.38 86 SER A C 1
ATOM 704 O O . SER A 1 86 ? 7.248 0.851 -0.974 1.00 92.38 86 SER A O 1
ATOM 706 N N . PHE A 1 87 ? 6.126 0.609 -2.905 1.00 91.88 87 PHE A N 1
ATOM 707 C CA . PHE A 1 87 ? 7.083 -0.276 -3.561 1.00 91.88 87 PHE A CA 1
ATOM 708 C C . PHE A 1 87 ? 7.949 0.495 -4.557 1.00 91.88 87 PHE A C 1
ATOM 710 O O . PHE A 1 87 ? 7.444 1.096 -5.507 1.00 91.88 87 PHE A O 1
ATOM 717 N N . LYS A 1 88 ? 9.273 0.401 -4.396 1.00 90.25 88 LYS A N 1
ATOM 718 C CA . LYS A 1 88 ? 10.227 0.932 -5.376 1.00 90.25 88 LYS A CA 1
ATOM 719 C C . LYS A 1 88 ? 10.323 0.008 -6.588 1.00 90.25 88 LYS A C 1
ATOM 721 O O . LYS A 1 88 ? 10.715 -1.157 -6.448 1.00 90.25 88 LYS A O 1
ATOM 726 N N . THR A 1 89 ? 10.044 0.542 -7.774 1.00 87.62 89 THR A N 1
ATOM 727 C CA . THR A 1 89 ? 10.260 -0.167 -9.041 1.00 87.62 89 THR A CA 1
ATOM 728 C C . THR A 1 89 ? 11.501 0.358 -9.777 1.00 87.62 89 THR A C 1
ATOM 730 O O . THR A 1 89 ? 12.324 1.094 -9.211 1.00 87.62 89 THR A O 1
ATOM 733 N N . HIS A 1 90 ? 11.712 -0.098 -11.011 1.00 81.19 90 HIS A N 1
ATOM 734 C CA . HIS A 1 90 ? 12.744 0.439 -11.898 1.00 81.19 90 HIS A CA 1
ATOM 735 C C . HIS A 1 90 ? 12.404 1.833 -12.429 1.00 81.19 90 HIS A C 1
ATOM 737 O O . HIS A 1 90 ? 13.308 2.664 -12.482 1.00 81.19 90 HIS A O 1
ATOM 743 N N . ASP A 1 91 ? 11.129 2.085 -12.720 1.00 79.62 91 ASP A N 1
ATOM 744 C CA . ASP A 1 91 ? 10.682 3.272 -13.455 1.00 79.62 91 ASP A CA 1
ATOM 745 C C . ASP A 1 91 ? 9.881 4.238 -12.566 1.00 79.62 91 ASP A C 1
ATOM 747 O O . ASP A 1 91 ? 10.034 5.452 -12.664 1.00 79.62 91 ASP A O 1
ATOM 751 N N . GLU A 1 92 ? 9.065 3.701 -11.654 1.00 84.50 92 GLU A N 1
ATOM 752 C CA . GLU A 1 92 ? 8.121 4.468 -10.829 1.00 84.50 92 GLU A CA 1
ATOM 753 C C . GLU A 1 92 ? 7.970 3.927 -9.391 1.00 84.50 92 GLU A C 1
ATOM 755 O O . GLU A 1 92 ? 8.499 2.871 -9.025 1.00 84.50 92 GLU A O 1
ATOM 760 N N . GLU A 1 93 ? 7.248 4.654 -8.541 1.00 88.00 93 GLU A N 1
ATOM 761 C CA . GLU A 1 93 ? 6.828 4.169 -7.224 1.00 88.00 93 GLU A CA 1
ATOM 762 C C . GLU A 1 93 ? 5.363 3.734 -7.281 1.00 88.00 93 GLU A C 1
ATOM 764 O O . GLU A 1 93 ? 4.509 4.464 -7.785 1.00 88.00 93 GLU A O 1
ATOM 769 N N . ILE A 1 94 ? 5.077 2.542 -6.755 1.00 89.94 94 ILE A N 1
ATOM 770 C CA . ILE A 1 94 ? 3.711 2.032 -6.631 1.00 89.94 94 ILE A CA 1
ATOM 771 C C . ILE A 1 94 ? 3.286 2.186 -5.178 1.00 89.94 94 ILE A C 1
ATOM 773 O O . ILE A 1 94 ? 3.882 1.560 -4.303 1.00 89.94 94 ILE A O 1
ATOM 777 N N . THR A 1 95 ? 2.232 2.956 -4.930 1.00 91.81 95 THR A N 1
ATOM 778 C CA . THR A 1 95 ? 1.712 3.184 -3.578 1.00 91.81 95 THR A CA 1
ATOM 779 C C . THR A 1 95 ? 0.367 2.496 -3.398 1.00 91.81 95 THR A C 1
ATOM 781 O O . THR A 1 95 ? -0.537 2.673 -4.212 1.00 91.81 95 THR A O 1
ATOM 784 N N . VAL A 1 96 ? 0.204 1.733 -2.320 1.00 93.12 96 VAL A N 1
ATOM 785 C CA . VAL A 1 96 ? -1.043 1.054 -1.947 1.00 93.12 96 VAL A CA 1
ATOM 786 C C . VAL A 1 96 ? -1.530 1.586 -0.605 1.00 93.12 96 VAL A C 1
ATOM 788 O O . VAL A 1 96 ? -0.743 1.745 0.326 1.00 93.12 96 VAL A O 1
ATOM 791 N N . PHE A 1 97 ? -2.831 1.846 -0.506 1.00 93.00 97 PHE A N 1
ATOM 792 C CA . PHE A 1 97 ? -3.473 2.388 0.687 1.00 93.00 97 PHE A CA 1
ATOM 793 C C . PHE A 1 97 ? -4.342 1.320 1.343 1.00 93.00 97 PHE A C 1
ATOM 795 O O . PHE A 1 97 ? -5.253 0.777 0.712 1.00 93.00 97 PHE A O 1
ATOM 802 N N . ILE A 1 98 ? -4.059 1.031 2.608 1.00 93.94 98 ILE A N 1
ATOM 803 C CA . ILE A 1 98 ? -4.720 -0.008 3.397 1.00 93.94 98 ILE A CA 1
ATOM 804 C C . ILE A 1 98 ? -5.384 0.649 4.603 1.00 93.94 98 ILE A C 1
ATOM 806 O O . ILE A 1 98 ? -4.759 1.454 5.283 1.00 93.94 98 ILE A O 1
ATOM 810 N N . ASP A 1 99 ? -6.631 0.302 4.896 1.00 92.88 99 ASP A N 1
ATOM 811 C CA . ASP A 1 99 ? -7.284 0.677 6.151 1.00 92.88 99 ASP A CA 1
ATOM 812 C C . ASP A 1 99 ? -6.672 -0.141 7.299 1.00 92.88 99 ASP A C 1
ATOM 814 O O . ASP A 1 99 ? -6.712 -1.372 7.296 1.00 92.88 99 ASP A O 1
ATOM 818 N N . LYS A 1 100 ? -6.083 0.533 8.286 1.00 89.50 100 LYS A N 1
ATOM 819 C CA . LYS A 1 100 ? -5.341 -0.100 9.384 1.00 89.50 100 LYS A CA 1
ATOM 820 C C . LYS A 1 100 ? -6.231 -0.952 10.292 1.00 89.50 100 LYS A C 1
ATOM 822 O O . LYS A 1 100 ? -5.773 -1.950 10.842 1.00 89.50 100 LYS A O 1
ATOM 827 N N . ASN A 1 101 ? -7.504 -0.583 10.432 1.00 89.00 101 ASN A N 1
ATOM 828 C CA . ASN A 1 101 ? -8.437 -1.271 11.323 1.00 89.00 101 ASN A CA 1
ATOM 829 C C . ASN A 1 101 ? -8.984 -2.548 10.679 1.00 89.00 101 ASN A C 1
ATOM 831 O O . ASN A 1 101 ? -9.138 -3.570 11.346 1.00 89.00 101 ASN A O 1
ATOM 835 N N . THR A 1 102 ? -9.261 -2.506 9.375 1.00 91.00 102 THR A N 1
ATOM 836 C CA . THR A 1 102 ? -9.876 -3.632 8.649 1.00 91.00 102 THR A CA 1
ATOM 837 C C . THR A 1 102 ? -8.874 -4.469 7.856 1.00 91.00 102 THR A C 1
ATOM 839 O O . THR A 1 102 ? -9.166 -5.613 7.518 1.00 91.00 102 THR A O 1
ATOM 842 N N . ASN A 1 103 ? -7.666 -3.951 7.614 1.00 89.38 103 ASN A N 1
ATOM 843 C CA . ASN A 1 103 ? -6.681 -4.481 6.664 1.00 89.38 103 ASN A CA 1
ATOM 844 C C . ASN A 1 103 ? -7.197 -4.549 5.213 1.00 89.38 103 ASN A C 1
ATOM 846 O O . ASN A 1 103 ? -6.650 -5.291 4.395 1.00 89.38 103 ASN A O 1
ATOM 850 N N . GLU A 1 104 ? -8.251 -3.800 4.880 1.00 91.19 104 GLU A N 1
ATOM 851 C CA . GLU A 1 104 ? -8.792 -3.739 3.526 1.00 91.19 104 GLU A CA 1
ATOM 852 C C . GLU A 1 104 ? -7.970 -2.781 2.656 1.00 91.19 104 GLU A C 1
ATOM 854 O O . GLU A 1 104 ? -7.631 -1.672 3.073 1.00 91.19 104 GLU A O 1
ATOM 859 N N . VAL A 1 105 ? -7.664 -3.190 1.422 1.00 92.56 105 VAL A N 1
ATOM 860 C CA . VAL A 1 105 ? -7.017 -2.302 0.450 1.00 92.56 105 VAL A CA 1
ATOM 861 C C . VAL A 1 105 ? -8.058 -1.361 -0.145 1.00 92.56 105 VAL A C 1
ATOM 863 O O . VAL A 1 105 ? -8.940 -1.791 -0.890 1.00 92.56 105 VAL A O 1
ATOM 866 N N . LEU A 1 106 ? -7.919 -0.068 0.136 1.00 91.12 106 LEU A N 1
ATOM 867 C CA . LEU A 1 106 ? -8.844 0.968 -0.325 1.00 91.12 106 LEU A CA 1
ATOM 868 C C . LEU A 1 106 ? -8.533 1.425 -1.753 1.00 91.12 106 LEU A C 1
ATOM 870 O O . LEU A 1 106 ? -9.433 1.836 -2.484 1.00 91.12 106 LEU A O 1
ATOM 874 N N . GLY A 1 107 ? -7.273 1.318 -2.173 1.00 88.75 107 GLY A N 1
ATOM 875 C CA . GLY A 1 107 ? -6.853 1.641 -3.529 1.00 88.75 107 GLY A CA 1
ATOM 876 C C . GLY A 1 107 ? -5.342 1.726 -3.683 1.00 88.75 107 GLY A C 1
ATOM 877 O O . GLY A 1 107 ? -4.580 1.391 -2.774 1.00 88.75 107 GLY A O 1
ATOM 878 N N . ASN A 1 108 ? -4.900 2.186 -4.848 1.00 85.38 108 ASN A N 1
ATOM 879 C CA . ASN A 1 108 ? -3.491 2.405 -5.147 1.00 85.38 108 ASN A CA 1
ATOM 880 C C . ASN A 1 108 ? -3.291 3.690 -5.954 1.00 85.38 108 ASN A C 1
ATOM 882 O O . ASN A 1 108 ? -4.036 3.993 -6.886 1.00 85.38 108 ASN A O 1
ATOM 886 N N . GLY A 1 109 ? -2.252 4.433 -5.593 1.00 72.44 109 GLY A N 1
ATOM 887 C CA . GLY A 1 109 ? -1.782 5.593 -6.330 1.00 72.44 109 GLY A CA 1
ATOM 888 C C . GLY A 1 109 ? -0.696 5.169 -7.308 1.00 72.44 109 GLY A C 1
ATOM 889 O O . GLY A 1 109 ? 0.292 4.552 -6.911 1.00 72.44 109 GLY A O 1
ATOM 890 N N . MET A 1 110 ? -0.871 5.515 -8.580 1.00 55.62 110 MET A N 1
ATOM 891 C CA . MET A 1 110 ? 0.255 5.668 -9.498 1.00 55.62 110 MET A CA 1
ATOM 892 C C . MET A 1 110 ? 0.521 7.163 -9.586 1.00 55.62 110 MET A C 1
ATOM 894 O O . MET A 1 110 ? -0.394 7.936 -9.889 1.00 55.62 110 MET A O 1
ATOM 898 N N . LYS A 1 111 ? 1.743 7.584 -9.266 1.00 46.03 111 LYS A N 1
ATOM 899 C CA . LYS A 1 111 ? 2.158 8.960 -9.522 1.00 46.03 111 LYS A CA 1
ATOM 900 C C . LYS A 1 111 ? 2.246 9.090 -11.048 1.00 46.03 111 LYS A C 1
ATOM 902 O O . LYS A 1 111 ? 3.126 8.482 -11.643 1.00 46.03 111 LYS A O 1
ATOM 907 N N . LYS A 1 112 ? 1.260 9.752 -11.663 1.00 38.41 112 LYS A N 1
ATOM 908 C CA . LYS A 1 112 ? 1.275 10.066 -13.101 1.00 38.41 112 LYS A CA 1
ATOM 909 C C . LYS A 1 112 ? 2.473 10.937 -13.456 1.00 38.41 112 LYS A C 1
ATOM 911 O O . LYS A 1 112 ? 2.823 11.801 -12.619 1.00 38.41 112 LYS A O 1
#

Radius of gyration: 18.05 Å; chains: 1; bounding box: 58×26×41 Å

Secondary structure (DSSP, 8-state):
--SSHHHHHHHHHHHHHHHHHHHHHHHTHHHHHHHHHHS-HHHHTTBS-GGG-EEEEE---S--EEEETTTTEEEE-TT--EEEEEEEBSS-EEEEEEETTT--EEEEEE--